Protein AF-A0A0C1HYS3-F1 (afdb_monomer_lite)

Organism: Streptococcus constellatus (NCBI:txid76860)

pLDDT: mean 78.17, std 10.76, range [43.69, 92.5]

Sequence (72 aa):
MEHDVLCVVGLGDHIGAVRFIARKFYGLDRIYRDEIPKWQEIIANNMIFHNAAVNESEHYASCLPRKYRSED

Secondary structure (DSSP, 8-state):
----------TT-HHHHHHHHHHHHH--S---GGGHHHHHHHHHHHS-----SSS-HHHHHHHS-GGGS---

Structure (mmCIF, N/CA/C/O backbone):
data_AF-A0A0C1HYS3-F1
#
_entry.id   AF-A0A0C1HYS3-F1
#
loop_
_atom_site.group_PDB
_atom_site.id
_atom_site.type_symbol
_atom_site.label_atom_id
_atom_site.label_alt_id
_atom_site.label_comp_id
_atom_site.label_asym_id
_atom_site.label_entity_id
_atom_site.label_seq_id
_atom_site.pdbx_PDB_ins_code
_atom_site.Cartn_x
_atom_site.Cartn_y
_atom_site.Cartn_z
_atom_site.occupancy
_atom_site.B_iso_or_equiv
_atom_site.auth_seq_id
_atom_site.auth_comp_id
_atom_site.auth_asym_id
_atom_site.auth_atom_id
_atom_site.pdbx_PDB_model_num
ATOM 1 N N . MET A 1 1 ? -5.456 -11.828 12.200 1.00 55.41 1 MET A N 1
ATOM 2 C CA . MET A 1 1 ? -4.623 -12.590 11.249 1.00 55.41 1 MET A CA 1
ATOM 3 C C . MET A 1 1 ? -3.591 -11.627 10.711 1.00 55.41 1 MET A C 1
ATOM 5 O O . MET A 1 1 ? -3.973 -10.538 10.308 1.00 55.41 1 MET A O 1
ATOM 9 N N . GLU A 1 2 ? -2.317 -11.981 10.808 1.00 61.62 2 GLU A N 1
ATOM 10 C CA . GLU A 1 2 ? -1.217 -11.199 10.243 1.00 61.62 2 GLU A CA 1
ATOM 11 C C . GLU A 1 2 ? -1.096 -11.578 8.762 1.00 61.62 2 GLU A C 1
ATOM 13 O O . GLU A 1 2 ? -1.091 -12.764 8.428 1.00 61.62 2 GLU A O 1
ATOM 18 N N . HIS A 1 3 ? -1.118 -10.584 7.876 1.00 64.88 3 HIS A N 1
ATOM 19 C CA . HIS A 1 3 ? -1.010 -10.790 6.436 1.00 64.88 3 HIS A CA 1
ATOM 20 C C . HIS A 1 3 ? 0.330 -10.244 5.971 1.00 64.88 3 HIS A C 1
ATOM 22 O O . HIS A 1 3 ? 0.578 -9.045 6.059 1.00 64.88 3 HIS A O 1
ATOM 28 N N . ASP A 1 4 ? 1.156 -11.120 5.424 1.00 68.50 4 ASP A N 1
ATOM 29 C CA . ASP A 1 4 ? 2.408 -10.734 4.800 1.00 68.50 4 ASP A CA 1
ATOM 30 C C . ASP A 1 4 ? 2.174 -10.515 3.306 1.00 68.50 4 ASP A C 1
ATOM 32 O O . ASP A 1 4 ? 1.870 -11.448 2.561 1.00 68.50 4 ASP A O 1
ATOM 36 N N . VAL A 1 5 ? 2.230 -9.254 2.879 1.00 70.25 5 VAL A N 1
ATOM 37 C CA . VAL A 1 5 ? 1.741 -8.827 1.564 1.00 70.25 5 VAL A CA 1
ATOM 38 C C . VAL A 1 5 ? 2.849 -8.114 0.811 1.00 70.25 5 VAL A C 1
ATOM 40 O O . VAL A 1 5 ? 3.371 -7.101 1.268 1.00 70.25 5 VAL A O 1
ATOM 43 N N . LEU A 1 6 ? 3.152 -8.603 -0.390 1.00 73.88 6 LEU A N 1
ATOM 44 C CA . LEU A 1 6 ? 3.975 -7.889 -1.358 1.00 73.88 6 LEU A CA 1
ATOM 45 C C . LEU A 1 6 ? 3.063 -7.090 -2.300 1.00 73.88 6 LEU A C 1
ATOM 47 O O . LEU A 1 6 ? 2.350 -7.666 -3.119 1.00 73.88 6 LEU A O 1
ATOM 51 N N . CYS A 1 7 ? 3.088 -5.762 -2.186 1.00 73.62 7 CYS A N 1
ATOM 52 C CA . CYS A 1 7 ? 2.370 -4.848 -3.076 1.00 73.62 7 CYS A CA 1
ATOM 53 C C . CYS A 1 7 ? 3.387 -4.020 -3.869 1.00 73.62 7 CYS A C 1
ATOM 55 O O . CYS A 1 7 ? 4.052 -3.153 -3.305 1.00 73.62 7 CYS A O 1
ATOM 57 N N . VAL A 1 8 ? 3.523 -4.303 -5.166 1.00 75.38 8 VAL A N 1
ATOM 58 C CA . VAL A 1 8 ? 4.414 -3.559 -6.068 1.00 75.38 8 VAL A CA 1
ATOM 59 C C . VAL A 1 8 ? 3.573 -2.573 -6.865 1.00 75.38 8 VAL A C 1
ATOM 61 O O . VAL A 1 8 ? 2.633 -2.967 -7.553 1.00 75.38 8 VAL A O 1
ATOM 64 N N . VAL A 1 9 ? 3.900 -1.288 -6.753 1.00 75.50 9 VAL A N 1
ATOM 65 C CA . VAL A 1 9 ? 3.192 -0.197 -7.430 1.00 75.50 9 VAL A CA 1
ATOM 66 C C . VAL A 1 9 ? 4.171 0.604 -8.271 1.00 75.50 9 VAL A C 1
ATOM 68 O O . VAL A 1 9 ? 5.295 0.870 -7.848 1.00 75.50 9 VAL A O 1
ATOM 71 N N . GLY A 1 10 ? 3.743 0.979 -9.474 1.00 73.38 10 GLY A N 1
ATOM 72 C CA . GLY A 1 10 ? 4.561 1.780 -10.375 1.00 73.38 10 GLY A CA 1
ATOM 73 C C . GLY A 1 10 ? 4.778 3.203 -9.854 1.00 73.38 10 GLY A C 1
ATOM 74 O O . GLY A 1 10 ? 3.976 3.746 -9.086 1.00 73.38 10 GLY A O 1
ATOM 75 N N . LEU A 1 11 ? 5.857 3.833 -10.322 1.00 72.69 11 LEU A N 1
ATOM 76 C CA . LEU A 1 11 ? 6.164 5.237 -10.051 1.00 72.69 11 LEU A CA 1
ATOM 77 C C . LEU A 1 11 ? 4.956 6.135 -10.371 1.00 72.69 11 LEU A C 1
ATOM 79 O O . LEU A 1 11 ? 4.439 6.134 -11.485 1.00 72.69 11 LEU A O 1
ATOM 83 N N . GLY A 1 12 ? 4.516 6.909 -9.377 1.00 74.62 12 GLY A N 1
ATOM 84 C CA . GLY A 1 12 ? 3.388 7.835 -9.498 1.00 74.62 12 GLY A CA 1
ATOM 85 C C . GLY A 1 12 ? 2.023 7.267 -9.093 1.00 74.62 12 GLY A C 1
ATOM 86 O O . GLY A 1 12 ? 1.147 8.060 -8.751 1.00 74.62 12 GLY A O 1
ATOM 87 N N . ASP A 1 13 ? 1.838 5.944 -8.992 1.00 82.25 13 ASP A N 1
ATOM 88 C CA . ASP A 1 13 ? 0.527 5.326 -8.695 1.00 82.25 13 ASP A CA 1
ATOM 89 C C . ASP A 1 13 ? 0.275 5.039 -7.199 1.00 82.25 13 ASP A C 1
ATOM 91 O O . ASP A 1 13 ? -0.371 4.076 -6.782 1.00 82.25 13 ASP A O 1
ATOM 95 N N . HIS A 1 14 ? 0.775 5.925 -6.343 1.00 78.62 14 HIS A N 1
ATOM 96 C CA . HIS A 1 14 ? 0.555 5.873 -4.898 1.00 78.62 14 HIS A CA 1
ATOM 97 C C . HIS A 1 14 ? -0.938 5.939 -4.508 1.00 78.62 14 HIS A C 1
ATOM 99 O O . HIS A 1 14 ? -1.342 5.355 -3.504 1.00 78.62 14 HIS A O 1
ATOM 105 N N . ILE A 1 15 ? -1.785 6.604 -5.304 1.00 84.56 15 ILE A N 1
ATOM 106 C CA . ILE A 1 15 ? -3.235 6.672 -5.052 1.00 84.56 15 ILE A CA 1
ATOM 107 C C . ILE A 1 15 ? -3.915 5.336 -5.384 1.00 84.56 15 ILE A C 1
ATOM 109 O O . ILE A 1 15 ? -4.792 4.899 -4.630 1.00 84.56 15 ILE A O 1
ATOM 113 N N . GLY A 1 16 ? -3.522 4.675 -6.480 1.00 84.31 16 GLY A N 1
ATOM 114 C CA . GLY A 1 16 ? -3.989 3.330 -6.816 1.00 84.31 16 GLY A CA 1
ATOM 115 C C . GLY A 1 16 ? -3.655 2.329 -5.713 1.00 84.31 16 GLY A C 1
ATOM 116 O O . GLY A 1 16 ? -4.534 1.581 -5.279 1.00 84.31 16 GLY A O 1
ATOM 117 N N . ALA A 1 17 ? -2.436 2.410 -5.169 1.00 84.62 17 ALA A N 1
ATOM 118 C CA . ALA A 1 17 ? -1.986 1.599 -4.039 1.00 84.62 17 ALA A CA 1
ATOM 119 C C . ALA A 1 17 ? -2.892 1.752 -2.804 1.00 84.62 17 ALA A C 1
ATOM 121 O O . ALA A 1 17 ? -3.391 0.762 -2.267 1.00 84.62 17 ALA A O 1
ATOM 122 N N . VAL A 1 18 ? -3.162 2.996 -2.387 1.00 86.12 18 VAL A N 1
ATOM 123 C CA . VAL A 1 18 ? -4.029 3.296 -1.233 1.00 86.12 18 VAL A CA 1
ATOM 124 C C . VAL A 1 18 ? -5.428 2.717 -1.438 1.00 86.12 18 VAL A C 1
ATOM 126 O O . VAL A 1 18 ? -5.963 2.062 -0.544 1.00 86.12 18 VAL A O 1
ATOM 129 N N . ARG A 1 19 ? -6.010 2.901 -2.631 1.00 86.75 19 ARG A N 1
ATOM 130 C CA . ARG A 1 19 ? -7.338 2.361 -2.967 1.00 86.75 19 ARG A CA 1
ATOM 131 C C . ARG A 1 19 ? -7.374 0.839 -2.918 1.00 86.75 19 ARG A C 1
ATOM 133 O O . ARG A 1 19 ? -8.323 0.269 -2.383 1.00 86.75 19 ARG A O 1
ATOM 140 N N . PHE A 1 20 ? -6.354 0.186 -3.467 1.00 86.25 20 PHE A N 1
ATOM 141 C CA . PHE A 1 20 ? -6.254 -1.268 -3.460 1.00 86.25 20 PHE A CA 1
ATOM 142 C C . PHE A 1 20 ? -6.165 -1.818 -2.032 1.00 86.25 20 PHE A C 1
ATOM 144 O O . PHE A 1 20 ? -6.948 -2.696 -1.667 1.00 86.25 20 PHE A O 1
ATOM 151 N N . ILE A 1 21 ? -5.264 -1.269 -1.213 1.00 87.50 21 ILE A N 1
ATOM 152 C CA . ILE A 1 21 ? -5.043 -1.712 0.169 1.00 87.50 21 ILE A CA 1
ATOM 153 C C . ILE A 1 21 ? -6.304 -1.510 1.011 1.00 87.50 21 ILE A C 1
ATOM 155 O O . ILE A 1 21 ? -6.756 -2.437 1.682 1.00 87.50 21 ILE A O 1
ATOM 159 N N . ALA A 1 22 ? -6.913 -0.327 0.940 1.00 88.88 22 ALA A N 1
ATOM 160 C CA . ALA A 1 22 ? -8.138 -0.020 1.668 1.00 88.88 22 ALA A CA 1
ATOM 161 C C . ALA A 1 22 ? -9.291 -0.969 1.304 1.00 88.88 22 ALA A C 1
ATOM 163 O O . ALA A 1 22 ? -10.000 -1.461 2.181 1.00 88.88 22 ALA A O 1
ATOM 164 N N . ARG A 1 23 ? -9.444 -1.307 0.020 1.00 89.25 23 ARG A N 1
ATOM 165 C CA . ARG A 1 23 ? -10.459 -2.273 -0.409 1.00 8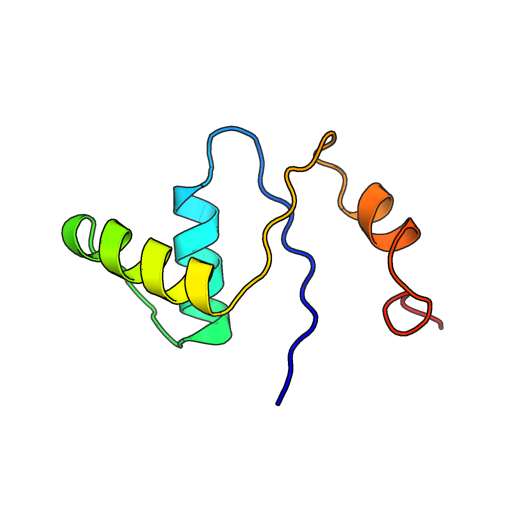9.25 23 ARG A CA 1
ATOM 166 C C . ARG A 1 23 ? -10.160 -3.688 0.076 1.00 89.25 23 ARG A C 1
ATOM 168 O O . ARG A 1 23 ? -11.064 -4.380 0.532 1.00 89.25 23 ARG A O 1
ATOM 175 N N . LYS A 1 24 ? -8.907 -4.133 -0.038 1.00 87.62 24 LYS A N 1
ATOM 176 C CA . LYS A 1 24 ? -8.518 -5.517 0.267 1.00 87.62 24 LYS A CA 1
ATOM 177 C C . LYS A 1 24 ? -8.447 -5.824 1.755 1.00 87.62 24 LYS A C 1
ATOM 179 O O . LYS A 1 24 ? -8.863 -6.908 2.145 1.00 87.62 24 LYS A O 1
ATOM 184 N N . PHE A 1 25 ? -7.945 -4.895 2.560 1.00 87.81 25 PHE A N 1
ATOM 185 C CA . PHE A 1 25 ? -7.669 -5.140 3.978 1.00 87.81 25 PHE A CA 1
ATOM 186 C C . PHE A 1 25 ? -8.635 -4.426 4.922 1.00 87.81 25 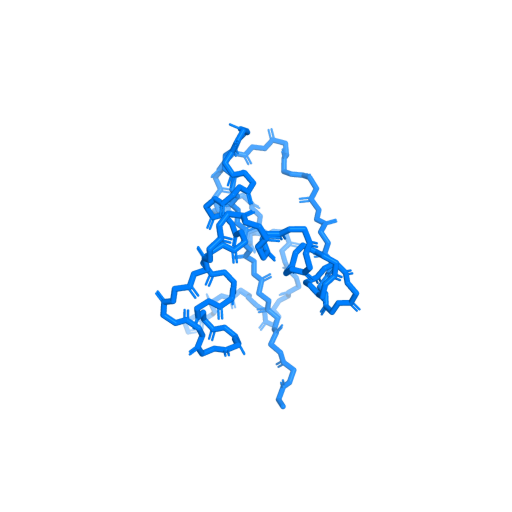PHE A C 1
ATOM 188 O O . PHE A 1 25 ? -8.799 -4.867 6.053 1.00 87.81 25 PHE A O 1
ATOM 195 N N . TYR A 1 26 ? -9.307 -3.366 4.462 1.00 87.94 26 TYR A N 1
ATOM 196 C CA . TYR A 1 26 ? -10.217 -2.567 5.291 1.00 87.94 26 TYR A CA 1
ATOM 197 C C . TYR A 1 26 ? -11.676 -2.613 4.812 1.00 87.94 26 TYR A C 1
ATOM 199 O O . TYR A 1 26 ? -12.536 -1.975 5.412 1.00 87.94 26 TYR A O 1
ATOM 207 N N . GLY A 1 27 ? -11.978 -3.372 3.749 1.00 89.88 27 GLY A N 1
ATOM 208 C CA . GLY A 1 27 ? -13.345 -3.576 3.257 1.00 89.88 27 GLY A CA 1
ATOM 209 C C . GLY A 1 27 ? -14.001 -2.326 2.665 1.00 89.88 27 GLY A C 1
ATOM 210 O O . GLY A 1 27 ? -15.225 -2.257 2.587 1.00 89.88 27 GLY A O 1
ATOM 211 N N . LEU A 1 28 ? -13.214 -1.325 2.262 1.00 89.94 28 LEU A N 1
ATOM 212 C CA . LEU A 1 28 ? -13.749 -0.098 1.679 1.00 89.94 28 LEU A CA 1
ATOM 213 C C . LEU A 1 28 ? -13.946 -0.223 0.171 1.00 89.94 28 LEU A C 1
ATOM 215 O O . LEU A 1 28 ? -12.981 -0.301 -0.589 1.00 89.94 28 LEU A O 1
ATOM 219 N N . ASP A 1 29 ? -15.189 -0.131 -0.286 1.00 86.06 29 ASP A N 1
ATOM 220 C CA . ASP A 1 29 ? -15.477 -0.112 -1.724 1.00 86.06 29 ASP A CA 1
ATOM 221 C C . ASP A 1 29 ? -15.184 1.240 -2.390 1.00 86.06 29 ASP A C 1
ATOM 223 O O . ASP A 1 29 ? -14.960 1.302 -3.602 1.00 86.06 29 ASP A O 1
ATOM 227 N N . ARG A 1 30 ? -15.157 2.337 -1.621 1.00 86.44 30 ARG A N 1
ATOM 228 C CA . ARG A 1 30 ? -14.897 3.685 -2.141 1.00 86.44 30 ARG A CA 1
ATOM 229 C C . ARG A 1 30 ? -14.111 4.524 -1.139 1.00 86.44 30 ARG A C 1
ATOM 231 O O . ARG A 1 30 ? -14.359 4.449 0.056 1.00 86.44 30 ARG A O 1
ATOM 238 N N . ILE A 1 31 ? -13.197 5.342 -1.660 1.00 88.19 31 ILE A N 1
ATOM 239 C CA . ILE A 1 31 ? -12.462 6.364 -0.907 1.00 88.19 31 ILE A CA 1
ATOM 240 C C . ILE A 1 31 ? -12.649 7.689 -1.634 1.00 88.19 31 ILE A C 1
ATOM 242 O O . ILE A 1 31 ? -12.334 7.788 -2.831 1.00 88.19 31 ILE A O 1
ATOM 246 N N . TYR A 1 32 ? -13.168 8.693 -0.932 1.00 88.31 32 TYR A N 1
ATOM 247 C CA . TYR A 1 32 ? -13.264 10.048 -1.461 1.00 88.31 32 TYR A CA 1
ATOM 248 C C . TYR A 1 32 ? -11.912 10.763 -1.379 1.00 88.31 32 TYR A C 1
ATOM 250 O O . TYR A 1 32 ? -11.006 10.367 -0.648 1.00 88.31 32 TYR A O 1
ATOM 258 N N . ARG A 1 33 ? -11.717 11.789 -2.215 1.00 85.69 33 ARG A N 1
ATOM 259 C CA . ARG A 1 33 ? -10.400 12.424 -2.393 1.00 85.69 33 ARG A CA 1
ATOM 260 C C . ARG A 1 33 ? -9.883 13.076 -1.106 1.00 85.69 33 ARG A C 1
ATOM 262 O O . ARG A 1 33 ? -8.686 13.044 -0.850 1.00 85.69 33 ARG A O 1
ATOM 269 N N . ASP A 1 34 ? -10.787 13.650 -0.332 1.00 91.62 34 ASP A N 1
ATOM 270 C CA . ASP A 1 34 ? -10.577 14.249 0.986 1.00 91.62 34 ASP A CA 1
ATOM 271 C C . ASP A 1 34 ? -10.227 13.220 2.071 1.00 91.62 34 ASP A C 1
ATOM 273 O O . ASP A 1 34 ? -9.539 13.5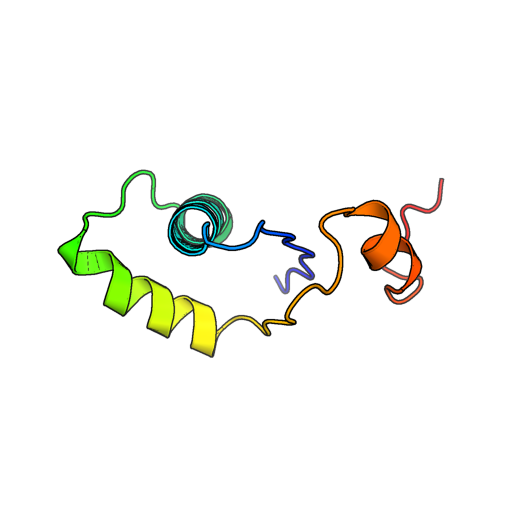53 3.031 1.00 91.62 34 ASP A O 1
ATOM 277 N N . GLU A 1 35 ? -10.617 11.958 1.894 1.00 89.94 35 GLU A N 1
ATOM 278 C CA . GLU A 1 35 ? -10.278 10.871 2.815 1.00 89.94 35 GLU A CA 1
ATOM 279 C C . GLU A 1 35 ? -8.911 10.235 2.527 1.00 89.94 35 GLU A C 1
ATOM 281 O O . GLU A 1 35 ? -8.376 9.525 3.380 1.00 89.94 35 GLU A O 1
ATOM 286 N N . ILE A 1 36 ? -8.327 10.474 1.344 1.00 88.44 36 ILE A N 1
ATOM 287 C CA . ILE A 1 36 ? -7.042 9.875 0.942 1.00 88.44 36 ILE A CA 1
ATOM 288 C C . ILE A 1 36 ? -5.939 10.111 1.990 1.00 88.44 36 ILE A C 1
ATOM 290 O O . ILE A 1 36 ? -5.301 9.124 2.357 1.00 88.44 36 ILE A O 1
ATOM 294 N N . PRO A 1 37 ? -5.723 11.333 2.525 1.00 90.50 37 PRO A N 1
ATOM 295 C CA . PRO A 1 37 ? -4.668 11.570 3.514 1.00 90.50 37 PRO A CA 1
ATOM 296 C C . PRO A 1 37 ? -4.844 10.739 4.790 1.00 90.50 37 PRO A C 1
ATOM 298 O O . PRO A 1 37 ? -3.885 10.158 5.291 1.00 90.50 37 PRO A O 1
ATOM 301 N N . LYS A 1 38 ? -6.086 10.605 5.271 1.00 92.50 38 LYS A N 1
ATOM 302 C CA . LYS A 1 38 ? -6.413 9.776 6.439 1.00 92.50 38 LYS A CA 1
ATOM 303 C C . LYS A 1 38 ? -6.079 8.306 6.184 1.00 92.50 38 LYS A C 1
ATOM 305 O O . LYS A 1 38 ? -5.504 7.640 7.040 1.00 92.50 38 LYS A O 1
ATOM 310 N N . TRP A 1 39 ? -6.429 7.788 5.007 1.00 90.62 39 TRP A N 1
ATOM 311 C CA . TRP A 1 39 ? -6.125 6.400 4.653 1.00 90.62 39 TRP A CA 1
ATOM 312 C C . TRP A 1 39 ? -4.633 6.164 4.439 1.00 90.62 39 TRP A C 1
ATOM 314 O O . TRP A 1 39 ? -4.136 5.116 4.837 1.00 90.62 39 TRP A O 1
ATOM 324 N N . GLN A 1 40 ? -3.902 7.132 3.884 1.00 87.62 40 GLN A N 1
ATOM 325 C CA . GLN A 1 40 ? -2.443 7.064 3.799 1.00 87.62 40 GLN A CA 1
ATOM 326 C C . GLN A 1 40 ? -1.805 6.921 5.183 1.00 87.62 40 GLN A C 1
ATOM 328 O O . GLN A 1 40 ? -0.952 6.057 5.361 1.00 87.62 40 GLN A O 1
ATOM 333 N N . GLU A 1 41 ? -2.251 7.709 6.163 1.00 90.81 41 GLU A N 1
ATOM 334 C CA . GLU A 1 41 ? -1.755 7.640 7.541 1.00 90.81 41 GLU A CA 1
ATOM 335 C C . GLU A 1 41 ? -2.072 6.292 8.203 1.00 90.81 41 GLU A C 1
ATOM 337 O O . GLU A 1 41 ? -1.181 5.639 8.747 1.00 90.81 41 GLU A O 1
ATOM 342 N N . ILE A 1 42 ? -3.326 5.832 8.110 1.00 90.56 42 ILE A N 1
ATOM 343 C CA . ILE A 1 42 ? -3.733 4.532 8.661 1.00 90.56 42 ILE A CA 1
ATOM 344 C C . ILE A 1 42 ? -2.885 3.413 8.055 1.00 90.56 42 ILE A C 1
ATOM 346 O O . ILE A 1 42 ? -2.371 2.572 8.788 1.00 90.56 42 ILE A O 1
ATOM 350 N N . ILE A 1 43 ? -2.706 3.402 6.734 1.00 87.88 43 ILE A N 1
ATOM 351 C CA . ILE A 1 43 ? -1.928 2.356 6.073 1.00 87.88 43 ILE A CA 1
ATOM 352 C C . ILE A 1 43 ? -0.450 2.447 6.480 1.00 87.88 43 ILE A C 1
ATOM 354 O O . ILE A 1 43 ? 0.129 1.420 6.815 1.00 87.88 43 ILE A O 1
ATOM 358 N N . ALA A 1 44 ? 0.149 3.642 6.524 1.00 86.00 44 ALA A N 1
ATOM 359 C CA . ALA A 1 44 ? 1.546 3.835 6.933 1.00 86.00 44 ALA A CA 1
ATOM 360 C C . ALA A 1 44 ? 1.840 3.368 8.365 1.00 86.00 44 ALA A C 1
ATOM 362 O O . ALA A 1 44 ? 2.928 2.865 8.629 1.00 86.00 44 ALA A O 1
ATOM 363 N N . ASN A 1 45 ? 0.867 3.472 9.270 1.00 88.38 45 ASN A N 1
ATOM 364 C CA . ASN A 1 45 ? 1.010 2.993 10.645 1.00 88.38 45 ASN A CA 1
ATOM 365 C C . ASN A 1 45 ? 0.847 1.471 10.786 1.00 88.38 45 ASN A C 1
ATOM 367 O O . ASN A 1 45 ? 1.244 0.911 11.804 1.00 88.38 45 ASN A O 1
ATOM 371 N N . ASN A 1 46 ? 0.250 0.801 9.795 1.00 85.31 46 ASN A N 1
ATOM 372 C CA . ASN A 1 46 ? -0.080 -0.627 9.858 1.00 85.31 46 ASN A CA 1
ATOM 373 C C . ASN A 1 46 ? 0.682 -1.483 8.832 1.00 85.31 46 ASN A C 1
ATOM 375 O O . ASN A 1 46 ? 0.564 -2.706 8.858 1.00 85.31 46 ASN A O 1
ATOM 379 N N . MET A 1 47 ? 1.436 -0.872 7.916 1.00 81.56 47 MET A N 1
ATOM 380 C CA . MET A 1 47 ? 2.168 -1.560 6.852 1.00 81.56 47 MET A CA 1
ATOM 381 C C . MET A 1 47 ? 3.569 -0.978 6.676 1.00 81.56 47 MET A C 1
ATOM 383 O O . MET A 1 47 ? 3.772 0.233 6.736 1.00 81.56 47 MET A O 1
ATOM 387 N N . ILE A 1 48 ? 4.535 -1.853 6.400 1.00 75.06 48 ILE A N 1
ATOM 388 C CA . ILE A 1 48 ? 5.904 -1.459 6.063 1.00 75.06 48 ILE A CA 1
ATOM 389 C C . ILE A 1 48 ? 5.994 -1.261 4.550 1.00 75.06 48 ILE A C 1
ATOM 391 O O . ILE A 1 48 ? 5.647 -2.150 3.774 1.00 75.06 48 ILE A O 1
ATOM 395 N N . PHE A 1 49 ? 6.490 -0.097 4.134 1.00 75.25 49 PHE A N 1
ATOM 396 C CA . PHE A 1 49 ? 6.696 0.232 2.729 1.00 75.25 49 PHE A CA 1
ATOM 397 C C . PHE A 1 49 ? 8.168 0.120 2.343 1.00 75.25 49 PHE A C 1
ATOM 399 O O . PHE A 1 49 ? 9.043 0.689 2.997 1.00 75.25 49 PHE A O 1
ATOM 406 N N . HIS A 1 50 ? 8.426 -0.553 1.224 1.00 72.25 50 HIS A N 1
ATOM 407 C CA . HIS A 1 50 ? 9.730 -0.575 0.575 1.00 72.25 50 HIS A CA 1
ATOM 408 C C . HIS A 1 50 ? 9.606 0.046 -0.811 1.00 72.25 50 HIS A C 1
ATOM 410 O O . HIS A 1 50 ? 8.759 -0.360 -1.606 1.00 72.25 50 HIS A O 1
ATOM 416 N N . ASN A 1 51 ? 10.457 1.027 -1.109 1.00 69.25 51 ASN A N 1
ATOM 417 C CA . ASN A 1 51 ? 10.531 1.572 -2.457 1.00 69.25 51 ASN A CA 1
ATOM 418 C C . ASN A 1 51 ? 11.131 0.519 -3.387 1.00 69.25 51 ASN A C 1
ATOM 420 O O . ASN A 1 51 ? 12.239 0.028 -3.158 1.00 69.25 51 ASN A O 1
ATOM 424 N N . ALA A 1 52 ? 10.383 0.182 -4.429 1.00 70.12 52 ALA A N 1
ATOM 425 C CA . ALA A 1 52 ? 10.815 -0.755 -5.443 1.00 70.12 52 ALA A CA 1
ATOM 426 C C . ALA A 1 52 ? 11.750 -0.054 -6.447 1.00 70.12 52 ALA A C 1
ATOM 428 O O . ALA A 1 52 ? 11.443 1.019 -6.963 1.00 70.12 52 ALA A O 1
ATOM 429 N N . ALA A 1 53 ? 12.909 -0.658 -6.705 1.00 71.12 53 ALA A N 1
ATOM 430 C CA . ALA A 1 53 ? 13.838 -0.280 -7.770 1.00 71.12 53 ALA A CA 1
ATOM 431 C C . ALA A 1 53 ? 13.398 -0.776 -9.165 1.00 71.12 53 ALA A C 1
ATOM 433 O O . ALA A 1 53 ? 13.846 -0.233 -10.170 1.00 71.12 53 ALA A O 1
ATOM 434 N N . VAL A 1 54 ? 12.534 -1.796 -9.229 1.00 73.06 54 VAL A N 1
ATOM 435 C CA . VAL A 1 54 ? 11.966 -2.373 -10.458 1.00 73.06 54 VAL A CA 1
ATOM 436 C C . VAL A 1 54 ? 10.458 -2.581 -10.288 1.00 73.06 54 VAL A C 1
ATOM 438 O O . VAL A 1 54 ? 9.964 -2.602 -9.169 1.00 73.06 54 VAL A O 1
ATOM 441 N N . ASN A 1 55 ? 9.699 -2.739 -11.374 1.00 72.31 55 ASN A N 1
ATOM 442 C CA . ASN A 1 55 ? 8.241 -2.956 -11.297 1.00 72.31 55 ASN A CA 1
ATOM 443 C C . ASN A 1 55 ? 7.843 -4.446 -11.372 1.00 72.31 55 ASN A C 1
ATOM 445 O O . ASN A 1 55 ? 6.660 -4.774 -11.381 1.00 72.31 55 ASN A O 1
ATOM 449 N N . GLU A 1 56 ? 8.819 -5.350 -11.454 1.00 78.00 56 GLU A N 1
ATOM 450 C CA . GLU A 1 56 ? 8.611 -6.789 -11.626 1.00 78.00 56 GLU A CA 1
ATOM 451 C C . GLU A 1 56 ? 8.339 -7.457 -10.274 1.00 78.00 56 GLU A C 1
ATOM 453 O O . GLU A 1 56 ? 9.214 -7.534 -9.412 1.00 78.00 56 GLU A O 1
ATOM 458 N N . SER A 1 57 ? 7.126 -7.973 -10.070 1.00 73.81 57 SER A N 1
ATOM 459 C CA . SER A 1 57 ? 6.762 -8.651 -8.819 1.00 73.81 57 SER A CA 1
ATOM 460 C C . SER A 1 57 ? 7.595 -9.908 -8.557 1.00 73.81 57 SER A C 1
ATOM 462 O O . SER A 1 57 ? 7.907 -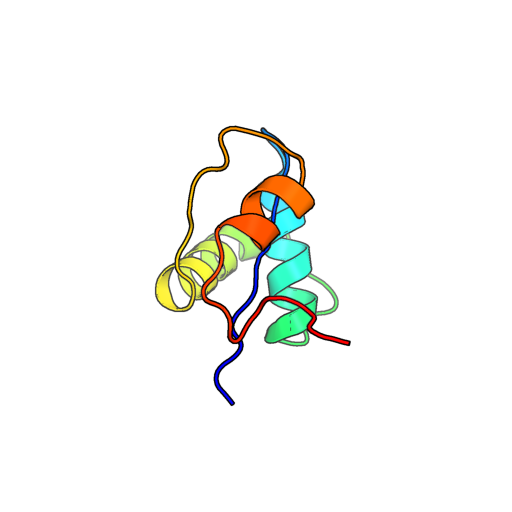10.203 -7.406 1.00 73.81 57 SER A O 1
ATOM 464 N N . GLU A 1 58 ? 7.992 -10.621 -9.613 1.00 77.88 58 GLU A N 1
ATOM 465 C CA . GLU A 1 58 ? 8.827 -11.829 -9.537 1.00 77.88 58 GLU A CA 1
ATOM 466 C C . GLU A 1 58 ? 10.207 -11.542 -8.938 1.00 77.88 58 GLU A C 1
ATOM 468 O O . GLU A 1 58 ? 10.697 -12.316 -8.111 1.00 77.88 58 GLU A O 1
ATOM 473 N N . HIS A 1 59 ? 10.795 -10.389 -9.282 1.00 80.25 59 HIS A N 1
ATOM 474 C CA . HIS A 1 59 ? 12.061 -9.936 -8.713 1.00 80.25 59 HIS A CA 1
ATOM 475 C C . HIS A 1 59 ? 11.975 -9.887 -7.183 1.00 80.25 59 HIS A C 1
ATOM 477 O O . HIS A 1 59 ? 12.799 -10.481 -6.487 1.00 80.25 59 HIS A O 1
ATOM 483 N N . TYR A 1 60 ? 10.928 -9.256 -6.649 1.00 74.38 60 TYR A N 1
ATOM 484 C CA . TYR A 1 60 ? 10.736 -9.139 -5.204 1.00 74.38 60 TYR A CA 1
ATOM 485 C C . TYR A 1 60 ? 10.316 -10.446 -4.546 1.00 74.38 60 TYR A C 1
ATOM 487 O O . TYR A 1 60 ? 10.815 -10.750 -3.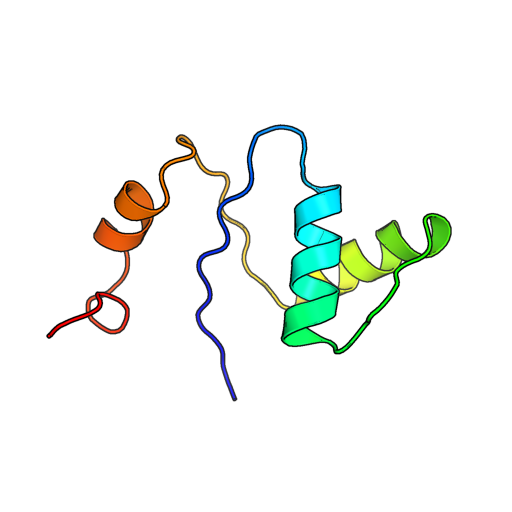466 1.00 74.38 60 TYR A O 1
ATOM 495 N N . ALA A 1 61 ? 9.462 -11.241 -5.192 1.00 76.25 61 ALA A N 1
ATOM 496 C CA . ALA A 1 61 ? 9.053 -12.547 -4.682 1.00 76.25 61 ALA A CA 1
ATOM 497 C C . ALA A 1 61 ? 10.260 -13.475 -4.466 1.00 76.25 61 ALA A C 1
ATOM 499 O O . ALA A 1 61 ? 10.332 -14.183 -3.462 1.00 76.25 61 ALA A O 1
ATOM 500 N N . SER A 1 62 ? 11.260 -13.410 -5.354 1.00 74.00 62 SER A N 1
ATOM 501 C CA . SER A 1 62 ? 12.500 -14.180 -5.215 1.00 74.00 62 SER A CA 1
ATOM 502 C C . SER A 1 62 ? 13.330 -13.778 -3.984 1.00 74.00 62 SER A C 1
ATOM 504 O O . SER A 1 62 ? 14.012 -14.622 -3.398 1.00 74.00 62 SER A O 1
ATOM 506 N N . CYS A 1 63 ? 13.231 -12.523 -3.541 1.00 73.00 63 CYS A N 1
ATOM 507 C CA . CYS A 1 63 ? 13.940 -11.981 -2.380 1.00 73.00 63 CYS A CA 1
ATOM 508 C C . CYS A 1 63 ? 13.206 -12.215 -1.050 1.00 73.00 63 CYS A C 1
ATOM 510 O O . CYS A 1 63 ? 13.778 -11.964 0.013 1.00 73.00 63 CYS A O 1
ATOM 512 N N . LEU A 1 64 ? 11.954 -12.683 -1.081 1.00 71.50 64 LEU A N 1
ATOM 513 C CA . LEU A 1 64 ? 11.187 -12.931 0.134 1.00 71.50 64 LEU A CA 1
ATOM 514 C C . LEU A 1 64 ? 11.694 -14.177 0.888 1.00 71.50 64 LEU A C 1
ATOM 516 O O . LEU A 1 64 ? 12.157 -15.144 0.268 1.00 71.50 64 LEU A O 1
ATOM 520 N N . PRO A 1 65 ? 11.580 -14.190 2.234 1.00 68.81 65 PRO A N 1
ATOM 521 C CA . PRO A 1 65 ? 11.815 -15.384 3.041 1.00 68.81 65 PRO A CA 1
ATOM 522 C C . PRO A 1 65 ? 11.053 -16.603 2.505 1.00 68.81 65 PRO A C 1
ATOM 524 O O . PRO A 1 65 ? 9.921 -16.474 2.046 1.00 68.81 65 PRO A O 1
ATOM 527 N N . ARG A 1 66 ? 11.649 -17.800 2.622 1.00 64.31 66 ARG A N 1
ATOM 528 C CA . ARG A 1 66 ? 11.105 -19.066 2.083 1.00 64.31 66 ARG A CA 1
ATOM 529 C C . ARG A 1 66 ? 9.617 -19.295 2.364 1.00 64.31 66 ARG A C 1
ATOM 531 O O . ARG A 1 66 ? 8.931 -19.778 1.481 1.00 64.31 66 ARG A O 1
ATOM 538 N N . LYS A 1 67 ? 9.107 -18.875 3.529 1.00 65.88 67 LYS A N 1
ATOM 539 C CA . LYS A 1 67 ? 7.684 -18.997 3.900 1.00 65.88 67 LYS A CA 1
ATOM 540 C C . LYS A 1 67 ? 6.696 -18.254 2.976 1.00 65.88 67 LYS A C 1
ATOM 542 O O . LYS A 1 67 ? 5.495 -18.427 3.137 1.00 65.88 67 LYS A O 1
ATOM 547 N N . TYR A 1 68 ? 7.189 -17.430 2.047 1.00 58.34 68 TYR A N 1
ATOM 548 C CA . TYR A 1 68 ? 6.402 -16.702 1.042 1.00 58.34 68 TYR A CA 1
ATOM 549 C C . TYR A 1 68 ? 6.736 -17.070 -0.401 1.00 58.34 68 TYR A C 1
ATOM 551 O O . TYR A 1 68 ? 6.122 -16.537 -1.323 1.00 58.34 68 TYR A O 1
ATOM 559 N N . ARG A 1 69 ? 7.741 -17.923 -0.619 1.00 62.22 69 ARG A N 1
ATOM 560 C CA . ARG A 1 69 ? 7.950 -18.498 -1.942 1.00 62.22 69 ARG A CA 1
ATOM 561 C C . ARG A 1 69 ? 6.834 -19.513 -2.109 1.00 62.22 69 ARG A C 1
ATOM 563 O O . ARG A 1 69 ? 6.689 -20.383 -1.258 1.00 62.22 69 ARG A O 1
ATOM 570 N N . SER A 1 70 ? 6.012 -19.349 -3.138 1.00 56.78 70 SER A N 1
ATOM 571 C CA . SER A 1 70 ? 5.044 -20.361 -3.545 1.00 56.78 70 SER A CA 1
ATOM 572 C C . SER A 1 70 ? 5.832 -21.643 -3.837 1.00 56.78 70 SER A C 1
ATOM 574 O O . SER A 1 70 ? 6.449 -21.751 -4.8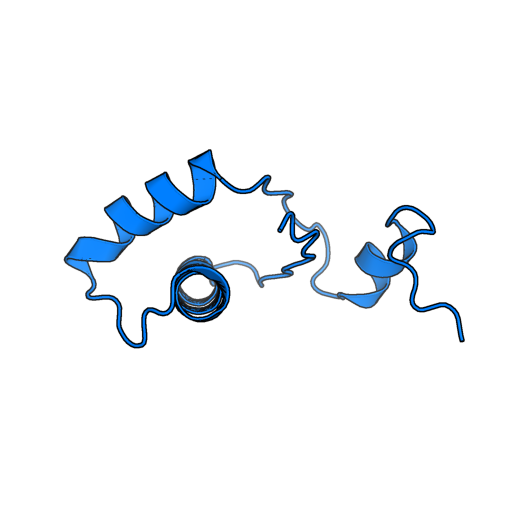92 1.00 56.78 70 SER A O 1
ATOM 576 N N . GLU A 1 71 ? 5.942 -22.538 -2.860 1.00 52.41 71 GLU A N 1
ATOM 577 C CA . GLU A 1 71 ? 6.472 -23.883 -3.064 1.00 52.41 71 GLU A CA 1
ATOM 578 C C . GLU A 1 71 ? 5.281 -24.758 -3.480 1.00 52.41 71 GLU A C 1
ATOM 580 O O . GLU A 1 71 ? 4.262 -24.779 -2.782 1.00 52.41 71 GLU A O 1
ATOM 585 N N . ASP A 1 72 ? 5.402 -25.382 -4.656 1.00 43.69 72 ASP A N 1
ATOM 586 C CA . ASP A 1 72 ? 4.564 -26.505 -5.100 1.00 43.69 72 ASP A CA 1
ATOM 587 C C . ASP A 1 72 ? 4.704 -27.711 -4.152 1.00 43.69 72 ASP A C 1
ATOM 589 O O . ASP A 1 72 ? 5.833 -27.950 -3.652 1.00 43.69 72 ASP A O 1
#

Radius of gyration: 13.55 Å; chains: 1; bounding box: 29×41×23 Å

Foldseek 3Di:
DDDDDDDFDDPPCVVVVLCVCCCPPVVDPDDDPVCSVVSVVVCVVVDDDDDDPDRDSVVVQVVDDPVSNPDD